Protein AF-A0A9W9E1D6-F1 (afdb_monomer_lite)

pLDDT: mean 88.67, std 10.13, range [50.69, 96.5]

Secondary structure (DSSP, 8-state):
---THHHHSPPPPHHHHHHHHH-HHHHPPPSTT-------SSHHHHHT-HHHHHHHHHHHHHHHHHHHT-SS-TT-S---HHHHHHHHHHHHHHHHHHT--

Sequence (101 aa):
RKNYQLFIRPSVSDARLKEFEQNPQAHGPKIRNTFIDKRGLTTQHLSDRPWNQQVTYIMARNAEEIVKNCKDMRFGDKMDWLALFSERIYRVYLDIIKGRP

Organism: NCBI:txid40482

Foldseek 3Di:
DQPVVLVVDDAPDPVLVVVCVVPVVVSADDQPPHHQHLPAQALVRSLPPPNNLRNLVNQLVVVVVVCVPDDPCPVPDDDPSSVVSSVVVSVSRVSSNVPDD

Radius of gyration: 14.86 Å; chains: 1; bounding box: 34×26×42 Å

Structure (mmCIF, N/CA/C/O backbone):
data_AF-A0A9W9E1D6-F1
#
_entry.id   AF-A0A9W9E1D6-F1
#
loop_
_atom_site.group_PDB
_atom_site.id
_atom_site.type_symbol
_atom_site.label_atom_id
_atom_site.label_alt_id
_atom_site.label_comp_id
_atom_site.label_asym_id
_atom_site.label_entity_id
_atom_site.label_seq_id
_atom_site.pdbx_PDB_ins_code
_atom_site.Cartn_x
_atom_site.Cartn_y
_atom_site.Cartn_z
_atom_site.occupancy
_atom_site.B_iso_or_equiv
_atom_site.auth_seq_id
_atom_site.auth_comp_id
_atom_site.auth_asym_id
_atom_site.auth_atom_id
_atom_site.pdbx_PDB_model_num
ATOM 1 N N . ARG A 1 1 ? 12.195 -12.458 9.228 1.00 50.69 1 ARG A N 1
ATOM 2 C CA . ARG A 1 1 ? 12.638 -11.345 10.109 1.00 50.69 1 ARG A CA 1
ATOM 3 C C . ARG A 1 1 ? 11.428 -10.457 10.378 1.00 50.69 1 ARG A C 1
ATOM 5 O O . ARG A 1 1 ? 10.842 -10.020 9.401 1.00 50.69 1 ARG A O 1
ATOM 12 N N . LYS A 1 2 ? 11.041 -10.228 11.642 1.00 54.22 2 LYS A N 1
ATOM 13 C CA . LYS A 1 2 ? 9.983 -9.260 11.994 1.00 54.22 2 LYS A CA 1
ATOM 14 C C . LYS A 1 2 ? 10.501 -7.846 11.722 1.00 54.22 2 LYS A C 1
ATOM 16 O O . LYS A 1 2 ? 11.585 -7.508 12.198 1.00 54.22 2 LYS A O 1
ATOM 21 N N . ASN A 1 3 ? 9.784 -7.042 10.940 1.00 62.19 3 ASN A N 1
ATOM 22 C CA . ASN A 1 3 ? 10.211 -5.678 10.637 1.00 62.19 3 ASN A CA 1
ATOM 23 C C . ASN A 1 3 ? 9.681 -4.709 11.707 1.00 62.19 3 ASN A C 1
ATOM 25 O O . ASN A 1 3 ? 8.635 -4.087 11.540 1.00 62.19 3 ASN A O 1
ATOM 29 N N . TYR A 1 4 ? 10.408 -4.592 12.826 1.00 62.62 4 TYR A N 1
ATOM 30 C CA . TYR A 1 4 ? 10.001 -3.782 13.985 1.00 62.62 4 TYR A CA 1
ATOM 31 C C . TYR A 1 4 ? 9.728 -2.303 13.653 1.00 62.62 4 TYR A C 1
ATOM 33 O O . TYR A 1 4 ? 8.931 -1.654 14.327 1.00 62.62 4 TYR A O 1
ATOM 41 N N . GLN A 1 5 ? 10.325 -1.776 12.577 1.00 62.84 5 GLN A N 1
ATOM 42 C CA . GLN A 1 5 ? 10.091 -0.402 12.125 1.00 62.84 5 GLN A CA 1
ATOM 43 C C . GLN A 1 5 ? 8.640 -0.160 11.687 1.00 62.84 5 GLN A C 1
ATOM 45 O O . GLN A 1 5 ? 8.158 0.968 11.789 1.00 62.84 5 GLN A O 1
ATOM 50 N N . LEU A 1 6 ? 7.924 -1.200 11.244 1.00 60.47 6 LEU A N 1
ATOM 51 C CA . LEU A 1 6 ? 6.517 -1.087 10.857 1.00 60.47 6 LEU A CA 1
ATOM 52 C C . LEU A 1 6 ? 5.633 -0.661 12.028 1.00 60.47 6 LEU A C 1
ATOM 54 O O . LEU A 1 6 ? 4.680 0.081 11.810 1.00 60.47 6 LEU A O 1
ATOM 58 N N . PHE A 1 7 ? 5.946 -1.085 13.253 1.00 63.34 7 PHE A N 1
ATOM 59 C CA . PHE A 1 7 ? 5.148 -0.764 14.440 1.00 63.34 7 PHE A CA 1
ATOM 60 C C . PHE A 1 7 ? 5.423 0.644 14.967 1.00 63.34 7 PHE A C 1
ATOM 62 O O . PHE A 1 7 ? 4.517 1.286 15.482 1.00 63.34 7 PHE A O 1
ATOM 69 N N . ILE A 1 8 ? 6.644 1.147 14.772 1.00 65.38 8 ILE A N 1
ATOM 70 C CA . ILE A 1 8 ? 7.071 2.473 15.244 1.00 65.38 8 ILE A CA 1
ATOM 71 C C . ILE A 1 8 ? 6.505 3.591 14.353 1.00 65.38 8 ILE A C 1
ATOM 73 O O . ILE A 1 8 ? 6.283 4.711 14.807 1.00 65.38 8 ILE A O 1
ATOM 77 N N . ARG A 1 9 ? 6.276 3.318 13.062 1.00 76.88 9 ARG A N 1
ATOM 78 C CA . ARG A 1 9 ? 5.761 4.333 12.134 1.00 76.88 9 ARG A CA 1
ATOM 79 C C . ARG A 1 9 ? 4.250 4.541 12.306 1.00 76.88 9 ARG A C 1
ATOM 81 O O . ARG A 1 9 ? 3.520 3.554 12.417 1.00 76.88 9 ARG A O 1
ATOM 88 N N . PRO A 1 10 ? 3.754 5.789 12.266 1.00 83.44 10 PRO A N 1
ATOM 89 C CA . PRO A 1 10 ? 2.324 6.060 12.364 1.00 83.44 10 PRO A CA 1
ATOM 90 C C . PRO A 1 10 ? 1.559 5.487 11.159 1.00 83.44 10 PRO A C 1
ATOM 92 O O . PRO A 1 10 ? 2.138 5.190 10.111 1.00 83.44 10 PRO A O 1
ATOM 95 N N . SER A 1 11 ? 0.248 5.309 11.324 1.00 90.69 11 SER A N 1
ATOM 96 C CA . SER A 1 11 ? -0.666 5.141 10.186 1.00 90.69 11 SER A CA 1
ATOM 97 C C . SER A 1 11 ? -0.729 6.445 9.385 1.00 90.69 11 SER A C 1
ATOM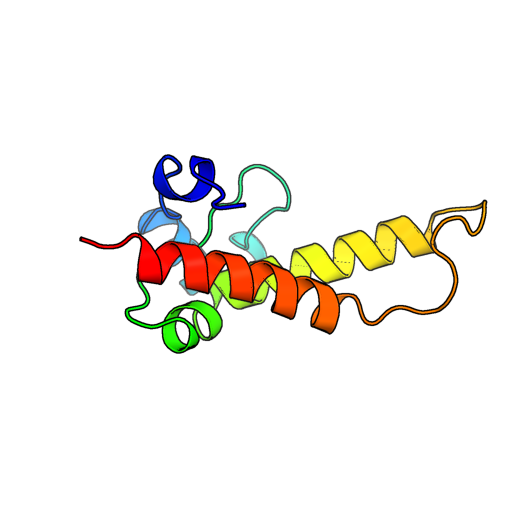 99 O O . SER A 1 11 ? -0.389 7.512 9.901 1.00 90.69 11 SER A O 1
ATOM 101 N N . VAL A 1 12 ? -1.202 6.385 8.139 1.00 92.88 12 VAL A N 1
ATOM 102 C CA . VAL A 1 12 ? -1.669 7.605 7.460 1.00 92.88 12 VAL A CA 1
ATOM 103 C C . VAL A 1 12 ? -2.746 8.290 8.316 1.00 92.88 12 VAL A C 1
ATOM 105 O O . VAL A 1 12 ? -3.544 7.611 8.967 1.00 92.88 12 VAL A O 1
ATOM 108 N N . SER A 1 13 ? -2.716 9.624 8.365 1.00 92.94 13 SER A N 1
ATOM 109 C CA . SER A 1 13 ? -3.635 10.428 9.173 1.00 92.94 13 SER A CA 1
ATOM 110 C C . SER A 1 13 ? -5.044 10.453 8.582 1.00 92.94 13 SER A C 1
ATOM 112 O O . SER A 1 13 ? -5.216 10.417 7.362 1.00 92.94 13 SER A O 1
ATOM 114 N N . ASP A 1 14 ? -6.053 10.602 9.442 1.00 93.44 14 ASP A N 1
ATOM 115 C CA . ASP A 1 14 ? -7.450 10.675 9.002 1.00 93.44 14 ASP A CA 1
ATOM 116 C C . ASP A 1 14 ? -7.724 11.887 8.104 1.00 93.44 14 ASP A C 1
ATOM 118 O O . ASP A 1 14 ? -8.480 11.773 7.145 1.00 93.44 14 ASP A O 1
ATOM 122 N N . ALA A 1 15 ? -7.059 13.023 8.343 1.00 94.06 15 ALA A N 1
ATOM 123 C CA . ALA A 1 15 ? -7.167 14.197 7.474 1.00 94.06 15 ALA A CA 1
ATOM 124 C C . ALA A 1 15 ? -6.761 13.873 6.028 1.00 94.06 15 ALA A C 1
ATOM 126 O O . ALA A 1 15 ? -7.484 14.196 5.090 1.00 94.06 15 ALA A O 1
ATOM 127 N N . ARG A 1 16 ? -5.648 13.151 5.850 1.00 93.81 16 ARG A N 1
ATOM 128 C CA . ARG A 1 16 ? -5.150 12.778 4.523 1.00 93.81 16 ARG A CA 1
ATOM 129 C C . ARG A 1 16 ? -6.031 11.732 3.846 1.00 93.81 16 ARG A C 1
ATOM 131 O O . ARG A 1 16 ? -6.199 11.761 2.633 1.00 93.81 16 ARG A O 1
ATOM 138 N N . LEU A 1 17 ? -6.606 10.823 4.629 1.00 95.50 17 LEU A N 1
ATOM 139 C CA . LEU A 1 17 ? -7.578 9.851 4.131 1.00 95.50 17 LEU A CA 1
ATOM 140 C C . LEU A 1 17 ? -8.870 10.539 3.679 1.00 95.50 17 LEU A C 1
ATOM 142 O O . LEU A 1 17 ? -9.385 10.203 2.621 1.00 95.50 17 LEU A O 1
ATOM 146 N N . LYS A 1 18 ? -9.337 11.549 4.418 1.00 95.56 18 LYS A N 1
ATOM 147 C CA . LYS A 1 18 ? -10.508 12.350 4.047 1.00 95.56 18 LYS A CA 1
ATOM 148 C C . LYS A 1 18 ? -10.276 13.155 2.766 1.00 95.56 18 LYS A C 1
ATOM 150 O O . LYS A 1 18 ? -11.138 13.173 1.895 1.00 95.56 18 LYS A O 1
ATOM 155 N N . GLU A 1 19 ? -9.114 13.791 2.624 1.00 95.81 19 GLU A N 1
ATOM 156 C CA . GLU A 1 19 ? -8.727 14.470 1.377 1.00 95.81 19 GLU A CA 1
ATOM 157 C C . GLU A 1 19 ? -8.682 13.494 0.190 1.00 95.81 19 GLU A C 1
ATOM 159 O O . GLU A 1 19 ? -9.156 13.804 -0.903 1.00 95.81 19 GLU A O 1
ATOM 164 N N . PHE A 1 20 ? -8.152 12.289 0.415 1.00 96.00 20 PHE A N 1
ATOM 165 C CA . PHE A 1 20 ? -8.125 11.230 -0.590 1.00 96.00 20 PHE A CA 1
ATOM 166 C C . PHE A 1 20 ? -9.527 10.763 -0.990 1.00 96.00 20 PHE A C 1
ATOM 168 O O . PHE A 1 20 ? -9.784 10.608 -2.177 1.00 96.00 20 PHE A O 1
ATOM 175 N N . GLU A 1 21 ? -10.441 10.581 -0.039 1.00 94.50 21 GLU A N 1
ATOM 176 C CA . GLU A 1 21 ? -11.838 10.219 -0.319 1.00 94.50 21 GLU A CA 1
ATOM 177 C C . GLU A 1 21 ? -12.562 11.290 -1.152 1.00 94.50 21 GLU A C 1
ATOM 179 O O . GLU A 1 21 ? -13.399 10.953 -1.985 1.00 94.50 21 GLU A O 1
ATOM 184 N N . GLN A 1 22 ? -12.218 12.571 -0.970 1.00 95.94 22 GLN A N 1
ATOM 185 C CA . GLN A 1 22 ? -12.792 13.680 -1.740 1.00 95.94 22 GLN A CA 1
ATOM 186 C C . GLN A 1 22 ? -12.246 13.759 -3.168 1.00 95.94 22 GLN A C 1
ATOM 188 O O . GLN A 1 22 ? -13.007 13.980 -4.109 1.00 95.94 22 GLN A O 1
ATOM 193 N N . ASN A 1 23 ? -10.930 13.614 -3.339 1.00 94.44 23 ASN A N 1
ATOM 194 C CA . ASN A 1 23 ? -10.298 13.624 -4.654 1.00 94.44 23 ASN A CA 1
ATOM 195 C C . ASN A 1 23 ? -9.069 12.691 -4.678 1.00 94.44 23 ASN A C 1
ATOM 197 O O . ASN A 1 23 ? -7.937 13.129 -4.422 1.00 94.44 23 ASN A O 1
ATOM 201 N N . PRO A 1 24 ? -9.270 11.411 -5.051 1.00 93.00 24 PRO A N 1
ATOM 202 C CA . PRO A 1 24 ? -8.207 10.409 -5.076 1.00 93.00 24 PRO A CA 1
ATOM 203 C C . PRO A 1 24 ? -7.046 10.752 -6.011 1.00 93.00 24 PRO A C 1
ATOM 205 O O . PRO A 1 24 ? -5.902 10.374 -5.751 1.00 93.00 24 PRO A O 1
ATOM 208 N N . GLN A 1 25 ? -7.326 11.471 -7.102 1.00 90.81 25 GLN A N 1
ATOM 209 C CA . GLN A 1 25 ? -6.329 11.818 -8.109 1.00 90.81 25 GLN A CA 1
ATOM 210 C C . GLN A 1 25 ? -5.356 12.887 -7.597 1.00 90.81 25 GLN A C 1
ATOM 212 O O . GLN A 1 25 ? -4.154 12.784 -7.834 1.00 90.81 25 GLN A O 1
ATOM 217 N N . ALA A 1 26 ? -5.858 13.890 -6.871 1.00 92.81 26 ALA A N 1
ATOM 218 C CA . ALA A 1 26 ? -5.034 14.967 -6.324 1.00 92.81 26 ALA A CA 1
ATOM 219 C C . ALA A 1 26 ? -4.348 14.587 -4.999 1.00 92.81 26 ALA A C 1
ATOM 221 O O . ALA A 1 26 ? -3.201 14.976 -4.763 1.00 92.81 26 ALA A O 1
ATOM 222 N N . HIS A 1 27 ? -5.024 13.806 -4.148 1.00 93.81 27 HIS A N 1
ATOM 223 C CA . HIS A 1 27 ? -4.584 13.518 -2.773 1.00 93.81 27 HIS A CA 1
ATOM 224 C C . HIS A 1 27 ? -4.135 12.066 -2.554 1.00 93.81 27 HIS A C 1
ATOM 226 O O . HIS A 1 27 ? -3.966 11.620 -1.417 1.00 93.81 27 HIS A O 1
ATOM 232 N N . GLY A 1 28 ? -3.895 11.329 -3.640 1.00 91.31 28 GLY A N 1
ATOM 233 C CA . GLY A 1 28 ? -3.373 9.968 -3.602 1.00 91.31 28 GLY A CA 1
ATOM 234 C C . GLY A 1 28 ? -2.026 9.820 -2.877 1.00 91.31 28 GLY A C 1
ATOM 235 O O . GLY A 1 28 ? -1.281 10.789 -2.660 1.00 91.31 28 GLY A O 1
ATOM 236 N N . PRO A 1 29 ? -1.668 8.582 -2.495 1.00 93.44 29 PRO A N 1
ATOM 237 C CA . PRO A 1 29 ? -0.355 8.295 -1.945 1.00 93.44 29 PRO A CA 1
ATOM 238 C C . PRO A 1 29 ? 0.749 8.658 -2.945 1.00 93.44 29 PRO A C 1
ATOM 240 O O . PRO A 1 29 ? 0.626 8.466 -4.149 1.00 93.44 29 PRO A O 1
ATOM 243 N N . LYS A 1 30 ? 1.867 9.169 -2.427 1.00 89.56 30 LYS A N 1
ATOM 244 C CA . LYS A 1 30 ? 3.095 9.416 -3.204 1.00 89.56 30 LYS A CA 1
ATOM 245 C C . LYS A 1 30 ? 4.112 8.323 -2.878 1.00 89.56 30 LYS A C 1
ATOM 247 O O . LYS A 1 30 ? 4.038 7.728 -1.814 1.00 89.56 30 LYS A O 1
ATOM 252 N N . ILE A 1 31 ? 5.103 8.057 -3.721 1.00 82.62 31 ILE A N 1
ATOM 253 C CA . ILE A 1 31 ? 6.108 7.013 -3.409 1.00 82.62 31 ILE A CA 1
ATOM 254 C C . ILE A 1 31 ? 6.883 7.364 -2.132 1.00 82.62 31 ILE A C 1
ATOM 256 O O . ILE A 1 31 ? 7.145 6.519 -1.279 1.00 82.62 31 ILE A O 1
ATOM 260 N N . ARG A 1 32 ? 7.242 8.643 -1.990 1.00 82.06 32 ARG A N 1
ATOM 261 C CA . ARG A 1 32 ? 8.004 9.148 -0.851 1.00 82.06 32 ARG A CA 1
ATOM 262 C C . ARG A 1 32 ? 7.071 9.509 0.303 1.00 82.06 32 ARG A C 1
ATOM 264 O O . ARG A 1 32 ? 6.052 10.164 0.092 1.00 82.06 32 ARG A O 1
ATOM 271 N N . ASN A 1 33 ? 7.473 9.151 1.524 1.00 80.00 33 ASN A N 1
ATOM 272 C CA . ASN A 1 33 ? 6.780 9.504 2.771 1.00 80.00 33 ASN A CA 1
ATOM 273 C C . ASN A 1 33 ? 5.302 9.070 2.808 1.00 80.00 33 ASN A C 1
ATOM 275 O O . ASN A 1 33 ? 4.440 9.802 3.300 1.00 80.00 33 ASN A O 1
ATOM 279 N N . THR A 1 34 ? 5.010 7.885 2.274 1.00 87.00 34 THR A N 1
ATOM 280 C CA . THR A 1 34 ? 3.689 7.263 2.381 1.00 87.00 34 THR A CA 1
ATOM 281 C C . THR A 1 34 ? 3.676 6.219 3.481 1.00 87.00 34 THR A C 1
ATOM 283 O O . THR A 1 34 ? 4.626 5.457 3.656 1.00 87.00 34 THR A O 1
ATOM 286 N N . PHE A 1 35 ? 2.568 6.199 4.213 1.00 90.75 35 PHE A N 1
ATOM 287 C CA . PHE A 1 35 ? 2.286 5.244 5.272 1.00 90.75 35 PHE A CA 1
ATOM 288 C C . PHE A 1 35 ? 1.103 4.367 4.867 1.00 90.75 35 PHE A C 1
ATOM 290 O O . PHE A 1 35 ? 0.240 4.791 4.099 1.00 90.75 35 PHE A O 1
ATOM 297 N N . ILE A 1 36 ? 1.073 3.148 5.396 1.00 92.62 36 ILE A N 1
ATOM 298 C CA . ILE A 1 36 ? -0.060 2.231 5.254 1.00 92.62 36 ILE A CA 1
ATOM 299 C C . ILE A 1 36 ? -1.220 2.719 6.131 1.00 92.62 36 ILE A C 1
ATOM 301 O O . ILE A 1 36 ? -0.995 3.182 7.252 1.00 92.62 36 ILE A O 1
ATOM 305 N N . ASP A 1 37 ? 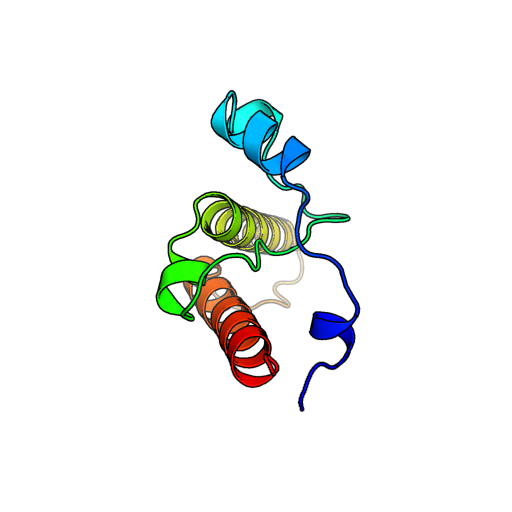-2.452 2.588 5.638 1.00 94.56 37 ASP A N 1
ATOM 306 C CA . ASP A 1 37 ? -3.659 2.703 6.458 1.00 94.56 37 ASP A CA 1
ATOM 307 C C . ASP A 1 37 ? -3.795 1.445 7.315 1.00 94.56 37 ASP A C 1
ATOM 309 O O . ASP A 1 37 ? -4.066 0.356 6.805 1.00 94.56 37 ASP A O 1
ATOM 313 N N . LYS A 1 38 ? -3.578 1.595 8.624 1.00 93.00 38 LYS A N 1
ATOM 314 C CA . LYS A 1 38 ? -3.562 0.492 9.596 1.00 93.00 38 LYS A CA 1
ATOM 315 C C . LYS A 1 38 ? -4.912 0.241 10.268 1.00 93.00 38 LYS A C 1
ATOM 317 O O . LYS A 1 38 ? -4.974 -0.576 11.184 1.00 93.00 38 LYS A O 1
ATOM 322 N N . ARG A 1 39 ? -5.987 0.920 9.860 1.00 91.62 39 ARG A N 1
ATOM 323 C CA . ARG A 1 39 ? -7.294 0.865 10.543 1.00 91.62 39 ARG A CA 1
ATOM 324 C C . ARG A 1 39 ? -8.086 -0.436 10.296 1.00 91.62 39 ARG A C 1
ATOM 326 O O . ARG A 1 39 ? -9.119 -0.637 10.919 1.00 91.62 39 ARG A O 1
ATOM 333 N N . GLY A 1 40 ? -7.657 -1.312 9.382 1.00 91.19 40 GLY A N 1
ATOM 334 C CA . GLY A 1 40 ? -8.355 -2.574 9.081 1.00 91.19 40 GLY A CA 1
ATOM 335 C C . GLY A 1 40 ? -8.148 -3.648 10.155 1.00 91.19 40 GLY A C 1
ATOM 336 O O . GLY A 1 40 ? -7.022 -3.877 10.582 1.00 91.19 40 GLY A O 1
ATOM 337 N N . LEU A 1 41 ? -9.209 -4.327 10.599 1.00 92.69 41 LEU A N 1
ATOM 338 C CA . LEU A 1 41 ? -9.132 -5.329 11.682 1.00 92.69 41 LEU A CA 1
ATOM 339 C C . LEU A 1 41 ? -8.455 -6.653 11.285 1.00 92.69 41 LEU A C 1
ATOM 341 O O . LEU A 1 41 ? -7.873 -7.314 12.137 1.00 92.69 41 LEU A O 1
ATOM 345 N N . THR A 1 42 ? -8.478 -6.999 10.002 1.00 95.38 42 THR A N 1
ATOM 346 C CA . THR A 1 42 ? -7.871 -8.210 9.431 1.00 95.38 42 THR A CA 1
ATOM 347 C C . THR A 1 42 ? -6.922 -7.835 8.294 1.00 95.38 42 THR A C 1
ATOM 349 O O . THR A 1 42 ? -6.949 -6.703 7.804 1.00 95.38 42 THR A O 1
ATOM 352 N N . THR A 1 43 ? -6.083 -8.770 7.839 1.00 94.69 43 THR A N 1
ATOM 353 C CA . THR A 1 43 ? -5.251 -8.545 6.643 1.00 94.69 43 THR A CA 1
ATOM 354 C C . THR A 1 43 ? -6.100 -8.281 5.407 1.00 94.69 43 THR A C 1
ATOM 356 O O . THR A 1 43 ? -5.736 -7.425 4.607 1.00 94.69 43 THR A O 1
ATOM 359 N N . GLN A 1 44 ? -7.257 -8.940 5.303 1.00 95.62 44 GLN A N 1
ATOM 360 C CA . GLN A 1 44 ? -8.238 -8.689 4.254 1.00 95.62 44 GLN A CA 1
ATOM 361 C C . GLN A 1 44 ? -8.765 -7.249 4.319 1.00 95.62 44 GLN A C 1
ATOM 363 O O . GLN A 1 44 ? -8.634 -6.514 3.351 1.00 95.62 44 GLN A O 1
ATOM 368 N N . HIS A 1 45 ? -9.217 -6.778 5.490 1.00 96.50 45 HIS A N 1
ATOM 369 C CA . HIS A 1 45 ? -9.657 -5.385 5.646 1.00 96.50 45 HIS A CA 1
ATOM 370 C C . HIS A 1 45 ? -8.559 -4.374 5.310 1.00 96.50 45 HIS A C 1
ATOM 372 O O . HIS A 1 45 ? -8.859 -3.313 4.776 1.00 96.50 45 HIS A O 1
ATOM 378 N N . LEU A 1 46 ? -7.296 -4.666 5.646 1.00 95.94 46 LEU A N 1
ATOM 379 C CA . LEU A 1 46 ? -6.166 -3.813 5.273 1.00 95.94 46 LEU A CA 1
ATOM 380 C C . LEU A 1 46 ? -5.934 -3.815 3.757 1.00 95.94 46 LEU A C 1
ATOM 382 O O . LEU A 1 46 ? -5.679 -2.751 3.198 1.00 95.94 46 LEU A O 1
ATOM 386 N N . SER A 1 47 ? -6.053 -4.973 3.107 1.00 95.75 47 SER A N 1
ATOM 387 C CA . SER A 1 47 ? -5.934 -5.122 1.653 1.00 95.75 47 SER A CA 1
ATOM 388 C C . SER A 1 47 ? -7.061 -4.422 0.892 1.00 95.75 47 SER A C 1
ATOM 390 O O . SER A 1 47 ? -6.827 -3.867 -0.177 1.00 95.75 47 SER A O 1
ATOM 392 N N . ASP A 1 48 ? -8.265 -4.398 1.459 1.00 96.19 48 ASP A N 1
ATOM 393 C CA . ASP A 1 48 ? -9.449 -3.808 0.829 1.00 96.19 48 ASP A CA 1
ATOM 394 C C . ASP A 1 48 ? -9.551 -2.292 1.041 1.00 96.19 48 ASP A C 1
ATOM 396 O O . ASP A 1 48 ? -10.424 -1.636 0.473 1.00 96.19 48 ASP A O 1
ATOM 400 N N . ARG A 1 49 ? -8.659 -1.691 1.844 1.00 94.94 49 ARG A N 1
ATOM 401 C CA . ARG A 1 49 ? -8.624 -0.232 2.009 1.00 94.94 49 ARG A CA 1
ATOM 402 C C . ARG A 1 49 ? -8.241 0.435 0.676 1.00 94.94 49 ARG A C 1
ATOM 404 O O . ARG A 1 49 ? -7.130 0.192 0.197 1.00 94.94 49 ARG A O 1
ATOM 411 N N . PRO A 1 50 ? -9.042 1.388 0.157 1.00 96.31 50 PRO A N 1
ATOM 412 C CA . PRO A 1 50 ? -8.732 2.089 -1.095 1.00 96.31 50 PRO A CA 1
ATOM 413 C C . PRO A 1 50 ? -7.351 2.762 -1.104 1.00 96.31 50 PRO A C 1
ATOM 415 O O . PRO A 1 50 ? -6.606 2.662 -2.077 1.00 96.31 50 PRO A O 1
ATOM 418 N N . TRP A 1 51 ? -6.959 3.383 0.016 1.00 96.50 51 TRP A N 1
ATOM 419 C CA . TRP A 1 51 ? -5.623 3.969 0.174 1.00 96.50 51 TRP A CA 1
ATOM 420 C C . TRP A 1 51 ? -4.517 2.932 -0.052 1.00 96.50 51 TRP A C 1
ATOM 422 O O . TRP A 1 51 ? -3.585 3.159 -0.815 1.00 96.50 51 TRP A O 1
ATOM 432 N N . ASN A 1 52 ? -4.637 1.769 0.585 1.00 96.25 52 ASN A N 1
ATOM 433 C CA . ASN A 1 52 ? -3.638 0.705 0.544 1.00 96.25 52 ASN A CA 1
ATOM 434 C C . ASN A 1 52 ? -3.547 0.028 -0.833 1.00 96.25 52 ASN A C 1
ATOM 436 O O . ASN A 1 52 ? -2.443 -0.286 -1.290 1.00 96.25 52 ASN A O 1
ATOM 440 N N . GLN A 1 53 ? -4.680 -0.133 -1.520 1.00 96.25 53 GLN A N 1
ATOM 441 C CA . GLN A 1 53 ? -4.716 -0.575 -2.916 1.00 96.25 53 GLN A CA 1
ATOM 442 C C . GLN A 1 53 ? -3.955 0.409 -3.813 1.00 96.25 53 GLN A C 1
ATOM 444 O O . GLN A 1 53 ? -3.084 0.001 -4.584 1.00 96.25 53 GLN A O 1
ATOM 449 N N . GLN A 1 54 ? -4.188 1.713 -3.634 1.00 96.06 54 GLN A N 1
ATOM 450 C CA . GLN A 1 54 ? -3.506 2.751 -4.402 1.00 96.06 54 GLN A CA 1
ATOM 451 C C . GLN A 1 54 ? -1.999 2.813 -4.108 1.00 96.06 54 GLN A C 1
ATOM 453 O O . GLN A 1 54 ? -1.205 3.011 -5.028 1.00 96.06 54 GLN A O 1
ATOM 458 N N . VAL A 1 55 ? -1.575 2.598 -2.854 1.00 95.44 55 VAL A N 1
ATOM 459 C CA . VAL A 1 55 ? -0.146 2.469 -2.506 1.00 95.44 55 VAL A CA 1
ATOM 460 C C . VAL A 1 55 ? 0.498 1.339 -3.306 1.00 95.44 55 VAL A C 1
ATOM 462 O O . VAL A 1 55 ? 1.539 1.543 -3.932 1.00 95.44 55 VAL A O 1
ATOM 465 N N . THR A 1 56 ? -0.131 0.164 -3.306 1.00 95.94 56 THR A N 1
ATOM 466 C CA . THR A 1 56 ? 0.381 -1.028 -3.993 1.00 95.94 56 THR A CA 1
ATOM 467 C C . THR A 1 56 ? 0.467 -0.798 -5.499 1.00 95.94 56 THR A C 1
ATOM 469 O O . THR A 1 56 ? 1.509 -1.058 -6.104 1.00 95.94 56 THR A O 1
ATOM 472 N N . TYR A 1 57 ? -0.584 -0.225 -6.090 1.00 95.69 57 TYR A N 1
ATOM 473 C CA . TYR A 1 57 ? -0.622 0.121 -7.507 1.00 95.69 57 TYR A CA 1
ATOM 474 C C . TYR A 1 57 ? 0.504 1.087 -7.898 1.00 95.69 57 TYR A C 1
ATOM 476 O O . TYR A 1 57 ? 1.259 0.814 -8.829 1.00 95.69 57 TYR A O 1
ATOM 484 N N . ILE A 1 58 ? 0.678 2.189 -7.161 1.00 94.62 58 ILE A N 1
ATOM 485 C CA . ILE A 1 58 ? 1.715 3.183 -7.467 1.00 94.62 58 ILE A CA 1
ATOM 486 C C . ILE A 1 58 ? 3.114 2.579 -7.326 1.00 94.62 58 ILE A C 1
ATOM 488 O O . ILE A 1 58 ? 3.973 2.854 -8.163 1.00 94.62 58 ILE A O 1
ATOM 492 N N . MET A 1 59 ? 3.363 1.741 -6.316 1.00 93.69 59 MET A N 1
ATOM 493 C CA . MET A 1 59 ? 4.652 1.052 -6.179 1.00 93.69 59 MET A CA 1
ATOM 494 C C . MET A 1 59 ? 4.939 0.134 -7.370 1.00 93.69 59 MET A C 1
ATOM 496 O O . MET A 1 59 ? 6.034 0.195 -7.930 1.00 93.69 59 MET A O 1
ATOM 500 N N . ALA A 1 60 ? 3.951 -0.660 -7.791 1.00 94.81 60 ALA A N 1
ATOM 501 C CA . ALA A 1 60 ? 4.083 -1.551 -8.937 1.00 94.81 60 ALA A CA 1
ATOM 502 C C . ALA A 1 60 ? 4.360 -0.777 -10.234 1.00 94.81 60 ALA A C 1
ATOM 504 O O . ALA A 1 60 ? 5.312 -1.096 -10.944 1.00 94.81 60 ALA A O 1
ATOM 505 N N . ARG A 1 61 ? 3.596 0.291 -10.501 1.00 94.69 61 ARG A N 1
ATOM 506 C CA . ARG A 1 61 ? 3.792 1.155 -11.676 1.00 94.69 61 ARG A CA 1
ATOM 507 C C . ARG A 1 61 ? 5.167 1.808 -11.700 1.00 94.69 61 ARG A C 1
ATOM 509 O O . ARG A 1 61 ? 5.797 1.856 -12.747 1.00 94.69 61 ARG A O 1
ATOM 516 N N . ASN A 1 62 ? 5.663 2.260 -10.551 1.00 93.50 62 ASN A N 1
ATOM 517 C CA . ASN A 1 62 ? 6.995 2.854 -10.480 1.00 93.50 62 ASN A CA 1
ATOM 518 C C . ASN A 1 62 ? 8.108 1.835 -10.699 1.00 93.50 62 ASN A C 1
ATOM 520 O O . ASN A 1 62 ? 9.089 2.145 -11.366 1.00 93.50 62 ASN A O 1
ATOM 524 N N . ALA A 1 63 ? 7.972 0.620 -10.168 1.00 91.94 63 ALA A N 1
ATOM 525 C CA . ALA A 1 63 ? 8.931 -0.441 -10.453 1.00 91.94 63 ALA A CA 1
ATOM 526 C C . ALA A 1 63 ? 8.942 -0.791 -11.947 1.00 91.94 63 ALA A C 1
ATOM 528 O O . ALA A 1 63 ? 10.011 -0.868 -12.550 1.00 91.94 63 ALA A O 1
ATOM 529 N N . GLU A 1 64 ? 7.761 -0.911 -12.557 1.00 92.81 64 GLU A N 1
ATOM 530 C CA . GLU A 1 64 ? 7.613 -1.127 -13.995 1.00 92.81 64 GLU A CA 1
ATOM 531 C C . GLU A 1 64 ? 8.283 -0.011 -14.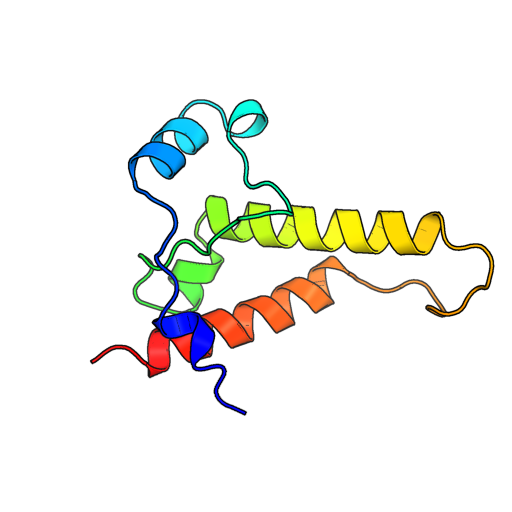811 1.00 92.81 64 GLU A C 1
ATOM 533 O O . GLU A 1 64 ? 9.044 -0.296 -15.734 1.00 92.81 64 GLU A O 1
ATOM 538 N N . GLU A 1 65 ? 8.069 1.257 -14.448 1.00 92.12 65 GLU A N 1
ATOM 539 C CA . GLU A 1 65 ? 8.703 2.405 -15.103 1.00 92.12 65 GLU A CA 1
ATOM 540 C C . GLU A 1 65 ? 10.226 2.424 -14.932 1.00 92.12 65 GLU A C 1
ATOM 542 O O . GLU A 1 65 ? 10.945 2.709 -15.891 1.00 92.12 65 GLU A O 1
ATOM 547 N N . ILE A 1 66 ? 10.741 2.096 -13.744 1.00 91.06 66 ILE A N 1
ATOM 548 C CA . ILE A 1 66 ? 12.187 2.008 -13.495 1.00 91.06 66 ILE A CA 1
ATOM 549 C C . ILE A 1 66 ? 12.812 0.942 -14.395 1.00 91.06 66 ILE A C 1
ATOM 551 O O . ILE A 1 66 ? 13.824 1.207 -15.044 1.00 91.06 66 ILE A O 1
ATOM 555 N N . VAL A 1 67 ? 12.207 -0.247 -14.463 1.00 91.06 67 VAL A N 1
ATOM 556 C CA . VAL A 1 67 ? 12.730 -1.350 -15.276 1.00 91.06 67 VAL A CA 1
ATOM 557 C C . VAL A 1 67 ? 12.615 -1.047 -16.765 1.00 91.06 67 VAL A C 1
ATOM 559 O O . VAL A 1 67 ? 13.586 -1.246 -17.490 1.00 91.06 67 VAL A O 1
ATOM 562 N N . LYS A 1 68 ? 11.491 -0.481 -17.218 1.00 89.12 68 LYS A N 1
ATOM 563 C CA . LYS A 1 68 ? 11.297 -0.069 -18.617 1.00 89.12 68 LYS A CA 1
ATOM 564 C C . LYS A 1 68 ? 12.361 0.926 -19.090 1.00 89.12 68 LYS A C 1
ATOM 566 O O . LYS A 1 68 ? 12.767 0.882 -20.246 1.00 89.12 68 LYS A O 1
ATOM 571 N N . ASN A 1 69 ? 12.802 1.824 -18.210 1.00 90.62 69 ASN A N 1
ATOM 572 C CA . ASN A 1 69 ? 13.816 2.833 -18.523 1.00 90.62 69 ASN A CA 1
ATOM 573 C C . ASN A 1 69 ? 15.257 2.354 -18.261 1.00 90.62 69 ASN A C 1
ATOM 575 O O . ASN A 1 69 ? 16.211 3.108 -18.471 1.00 90.62 69 ASN A O 1
ATOM 579 N N . CYS A 1 70 ? 15.439 1.114 -17.802 1.00 88.44 70 CYS A N 1
ATOM 580 C CA . CYS A 1 70 ? 16.747 0.545 -17.526 1.00 88.44 70 CYS A CA 1
ATOM 581 C C . CYS A 1 70 ? 17.364 -0.048 -18.801 1.00 88.44 70 CYS A C 1
ATOM 583 O O . CYS A 1 70 ? 16.758 -0.880 -19.469 1.00 88.44 70 CYS A O 1
ATOM 585 N N . LYS A 1 71 ? 18.586 0.375 -19.147 1.00 84.38 71 LYS A N 1
ATOM 586 C CA . LYS A 1 71 ? 19.227 0.025 -20.429 1.00 84.38 71 LYS A CA 1
ATOM 587 C C . LYS A 1 71 ? 20.001 -1.295 -20.425 1.00 84.38 71 LYS A C 1
ATOM 589 O O . LYS A 1 71 ? 20.322 -1.796 -21.493 1.00 84.38 71 LYS A O 1
ATOM 594 N N . ASP A 1 72 ? 20.338 -1.840 -19.261 1.00 83.94 72 ASP A N 1
ATOM 595 C CA . ASP A 1 72 ? 21.303 -2.943 -19.136 1.00 83.94 72 ASP A CA 1
ATOM 596 C C . ASP A 1 72 ? 20.671 -4.294 -18.773 1.00 83.94 72 ASP A C 1
ATOM 598 O O . ASP A 1 72 ? 21.365 -5.192 -18.309 1.00 83.94 72 ASP A O 1
ATOM 602 N N . MET A 1 73 ? 19.359 -4.448 -18.988 1.00 78.31 73 MET A N 1
ATOM 603 C CA . MET A 1 73 ? 18.600 -5.698 -18.801 1.00 78.31 73 MET A CA 1
ATOM 604 C C . MET A 1 73 ? 18.786 -6.385 -17.432 1.00 78.31 73 MET A C 1
ATOM 606 O O . MET A 1 73 ? 18.398 -7.538 -17.259 1.00 78.31 73 MET A O 1
ATOM 610 N N . ARG A 1 74 ? 19.316 -5.681 -16.419 1.00 84.31 74 ARG A N 1
ATOM 611 C CA . ARG A 1 74 ? 19.664 -6.249 -15.102 1.00 84.31 74 ARG A CA 1
ATOM 612 C C . ARG A 1 74 ? 18.477 -6.839 -14.331 1.00 84.31 74 ARG A C 1
ATOM 614 O O . ARG A 1 74 ? 18.672 -7.558 -13.357 1.00 84.31 74 ARG A O 1
ATOM 621 N N . PHE A 1 75 ? 17.257 -6.488 -14.728 1.00 81.19 75 PHE A N 1
ATOM 622 C CA . PHE A 1 75 ? 16.015 -6.924 -14.093 1.00 81.19 75 PHE A CA 1
ATOM 623 C C . PHE A 1 75 ? 15.370 -8.140 -14.779 1.00 81.19 75 PHE A C 1
ATOM 625 O O . PHE A 1 75 ? 14.374 -8.643 -14.266 1.00 81.19 75 PHE A O 1
ATOM 632 N N . GLY A 1 76 ? 15.953 -8.639 -15.876 1.00 77.38 76 GLY A N 1
ATOM 633 C CA . GLY A 1 76 ? 15.468 -9.819 -16.592 1.00 77.38 76 GLY A CA 1
ATOM 634 C C . GLY A 1 76 ? 14.146 -9.598 -17.335 1.00 77.38 76 GLY A C 1
ATOM 635 O O . GLY A 1 76 ? 13.841 -8.487 -17.772 1.00 77.38 76 GLY A O 1
ATOM 636 N N . ASP A 1 77 ? 13.390 -10.687 -17.496 1.00 71.06 77 ASP A N 1
ATOM 637 C CA . ASP A 1 77 ? 12.148 -10.744 -18.273 1.00 71.06 77 ASP A CA 1
ATOM 638 C C . ASP A 1 77 ? 10.962 -10.012 -17.622 1.00 71.06 77 ASP A C 1
ATOM 640 O O . ASP A 1 77 ? 10.997 -9.556 -16.476 1.00 71.06 77 ASP A O 1
ATOM 644 N N . LYS A 1 78 ? 9.862 -9.926 -18.383 1.00 76.62 78 LYS A N 1
ATOM 645 C CA . LYS A 1 78 ? 8.594 -9.320 -17.966 1.00 76.62 78 LYS A CA 1
ATOM 646 C C . LYS A 1 78 ? 8.119 -9.898 -16.625 1.00 76.62 78 LYS A C 1
ATOM 648 O O . LYS A 1 78 ? 7.773 -11.071 -16.526 1.00 76.62 78 LYS A O 1
ATOM 653 N N . MET A 1 79 ? 8.040 -9.032 -15.619 1.00 87.12 79 MET A N 1
ATOM 654 C CA . MET A 1 79 ? 7.596 -9.360 -14.267 1.00 87.12 79 MET A CA 1
ATOM 655 C C . MET A 1 79 ? 6.198 -8.797 -13.998 1.00 87.12 79 MET A C 1
ATOM 657 O O . MET A 1 79 ? 5.898 -7.660 -14.368 1.00 87.12 79 MET A O 1
ATOM 661 N N . ASP A 1 80 ? 5.354 -9.570 -13.314 1.00 92.50 80 ASP A N 1
ATOM 662 C CA . ASP A 1 80 ? 4.106 -9.054 -12.748 1.00 92.50 80 ASP A CA 1
ATOM 663 C C . ASP A 1 80 ? 4.408 -8.279 -11.457 1.00 92.50 80 ASP A C 1
ATOM 665 O O . ASP A 1 80 ? 4.426 -8.814 -10.343 1.00 92.50 80 ASP A O 1
ATOM 669 N N . TRP A 1 81 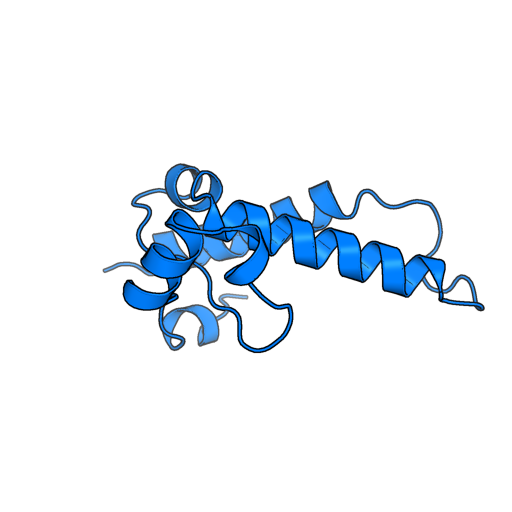? 4.700 -6.990 -11.626 1.00 93.81 81 TRP A N 1
ATOM 670 C CA . TRP A 1 81 ? 5.000 -6.089 -10.518 1.00 93.81 81 TRP A CA 1
ATOM 671 C C . TRP A 1 81 ? 3.831 -5.959 -9.547 1.00 93.81 81 TRP A C 1
ATOM 673 O O . TRP A 1 81 ? 4.056 -5.851 -8.342 1.00 93.81 81 TRP A O 1
ATOM 683 N N . LEU A 1 82 ? 2.591 -5.984 -10.041 1.00 95.25 82 LEU A N 1
ATOM 684 C CA . LEU A 1 82 ? 1.427 -5.825 -9.181 1.00 95.25 82 LEU A CA 1
ATOM 685 C C . LEU A 1 82 ? 1.279 -7.030 -8.257 1.00 95.25 82 LEU A C 1
ATOM 687 O O . LEU A 1 82 ? 1.116 -6.837 -7.051 1.00 95.25 82 LEU A O 1
ATOM 691 N N . ALA A 1 83 ? 1.410 -8.249 -8.783 1.00 94.81 83 ALA A N 1
ATOM 692 C CA . ALA A 1 83 ? 1.394 -9.462 -7.971 1.00 94.81 83 ALA A CA 1
ATOM 693 C C . ALA A 1 83 ? 2.531 -9.461 -6.934 1.00 94.81 83 ALA A C 1
ATOM 695 O O . ALA A 1 83 ? 2.287 -9.682 -5.745 1.00 94.81 83 ALA A O 1
ATOM 696 N N . LEU A 1 84 ? 3.758 -9.122 -7.351 1.00 94.25 84 LEU A N 1
ATOM 697 C CA . LEU A 1 84 ? 4.921 -9.091 -6.460 1.00 94.25 84 LEU A CA 1
ATOM 698 C C . LEU A 1 84 ? 4.759 -8.074 -5.323 1.00 94.25 84 LEU A C 1
ATOM 700 O O . LEU A 1 84 ? 5.050 -8.382 -4.162 1.00 94.25 84 LEU A O 1
ATOM 704 N N . PHE A 1 85 ? 4.311 -6.854 -5.628 1.00 94.75 85 PHE A N 1
ATOM 705 C CA . PHE A 1 85 ? 4.095 -5.841 -4.597 1.00 94.75 85 PHE A CA 1
ATOM 706 C C . PHE A 1 85 ? 2.894 -6.173 -3.717 1.00 94.75 85 PHE A C 1
ATOM 708 O O . PHE A 1 85 ? 2.993 -5.983 -2.506 1.00 94.75 85 PHE A O 1
ATOM 715 N N . SER A 1 86 ? 1.820 -6.738 -4.272 1.00 95.62 86 SER A N 1
ATOM 716 C CA . SER A 1 86 ? 0.666 -7.196 -3.489 1.00 95.62 86 SER A CA 1
ATOM 717 C C . SER A 1 86 ? 1.082 -8.240 -2.455 1.00 95.62 86 SER A C 1
ATOM 719 O O . SER A 1 86 ? 0.766 -8.097 -1.276 1.00 95.62 86 SER A O 1
ATOM 721 N N . GLU A 1 87 ? 1.882 -9.234 -2.848 1.00 95.69 87 GLU A N 1
ATOM 722 C CA . GLU A 1 87 ? 2.390 -10.249 -1.921 1.00 95.69 87 GLU A CA 1
ATOM 723 C C . GLU A 1 87 ? 3.282 -9.633 -0.828 1.00 95.69 87 GLU A C 1
ATOM 725 O O . GLU A 1 87 ? 3.133 -9.918 0.365 1.00 95.69 87 GLU A O 1
ATOM 730 N N . ARG A 1 88 ? 4.213 -8.749 -1.213 1.00 93.56 88 ARG A N 1
ATOM 731 C CA . ARG A 1 88 ? 5.129 -8.101 -0.261 1.00 93.56 88 ARG A CA 1
ATOM 732 C C . ARG A 1 88 ? 4.394 -7.215 0.737 1.00 93.56 88 ARG A C 1
ATOM 734 O O . ARG A 1 88 ? 4.716 -7.239 1.925 1.00 93.56 88 ARG A O 1
ATOM 741 N N . ILE A 1 89 ? 3.414 -6.452 0.272 1.00 93.50 89 ILE A N 1
ATOM 742 C CA . ILE A 1 89 ? 2.592 -5.584 1.110 1.00 93.50 89 ILE A CA 1
ATOM 743 C C . ILE A 1 89 ? 1.643 -6.414 1.989 1.00 93.50 89 ILE A C 1
ATOM 745 O O . ILE A 1 89 ? 1.470 -6.099 3.166 1.00 93.50 89 ILE A O 1
ATOM 749 N N . TYR A 1 90 ? 1.131 -7.547 1.507 1.00 95.06 90 TYR A N 1
ATOM 750 C CA . TYR A 1 90 ? 0.347 -8.467 2.332 1.00 95.06 90 TYR A CA 1
ATOM 751 C C . TYR A 1 90 ? 1.141 -9.003 3.535 1.00 95.06 90 TYR A C 1
ATOM 753 O O . TYR A 1 90 ? 0.625 -9.078 4.652 1.00 95.06 90 TYR A O 1
ATOM 761 N N . ARG A 1 91 ? 2.436 -9.301 3.357 1.00 93.50 91 ARG A N 1
ATOM 762 C CA . ARG A 1 91 ? 3.323 -9.676 4.477 1.00 93.50 91 ARG A CA 1
ATOM 763 C C . ARG A 1 91 ? 3.455 -8.553 5.514 1.00 93.50 91 ARG A C 1
ATOM 765 O O . ARG A 1 91 ? 3.498 -8.837 6.708 1.00 93.50 91 ARG A O 1
ATOM 772 N N . VAL A 1 92 ? 3.450 -7.290 5.081 1.00 91.94 92 VAL A N 1
ATOM 773 C CA . VAL A 1 92 ? 3.401 -6.126 5.984 1.00 91.94 92 VAL A CA 1
ATOM 774 C C . VAL A 1 92 ? 2.081 -6.087 6.759 1.00 91.94 92 VAL A C 1
ATOM 776 O O . VAL A 1 92 ? 2.094 -5.820 7.960 1.00 91.94 92 VAL A O 1
ATOM 779 N N . TYR A 1 93 ? 0.948 -6.397 6.123 1.00 94.06 93 TYR A N 1
ATOM 780 C CA . TYR A 1 93 ? -0.339 -6.496 6.821 1.00 94.06 93 TYR A CA 1
ATOM 781 C C . TYR A 1 93 ? -0.339 -7.608 7.866 1.00 94.06 93 TYR A C 1
ATOM 783 O O . TYR A 1 93 ? -0.812 -7.387 8.978 1.00 94.06 93 TYR A O 1
ATOM 791 N N . LEU A 1 94 ? 0.228 -8.777 7.550 1.00 92.94 94 LEU A N 1
ATOM 792 C CA . LEU A 1 94 ? 0.380 -9.867 8.518 1.00 92.94 94 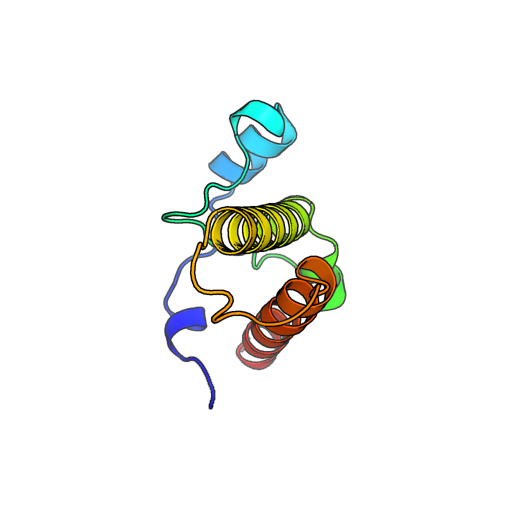LEU A CA 1
ATOM 793 C C . LEU A 1 94 ? 1.182 -9.425 9.743 1.00 92.94 94 LEU A C 1
ATOM 795 O O . LEU A 1 94 ? 0.770 -9.714 10.866 1.00 92.94 94 LEU A O 1
ATOM 799 N N . ASP A 1 95 ? 2.293 -8.716 9.537 1.00 90.50 95 ASP A N 1
ATOM 800 C CA . ASP A 1 95 ? 3.088 -8.168 10.635 1.00 90.50 95 ASP A CA 1
ATOM 801 C C . ASP A 1 95 ? 2.258 -7.180 11.471 1.00 90.50 95 ASP A C 1
ATOM 803 O O . ASP A 1 95 ? 2.223 -7.311 12.693 1.00 90.50 95 ASP A O 1
ATOM 807 N N . ILE A 1 96 ? 1.526 -6.254 10.835 1.00 89.50 96 ILE A N 1
ATOM 808 C CA . ILE A 1 96 ? 0.646 -5.294 11.527 1.00 89.50 96 ILE A CA 1
ATOM 809 C C . ILE A 1 96 ? -0.387 -6.012 12.400 1.00 89.50 96 ILE A C 1
ATOM 811 O O . ILE A 1 96 ? -0.524 -5.659 13.567 1.00 89.50 96 ILE A O 1
ATOM 815 N N . ILE A 1 97 ? -1.101 -7.005 11.858 1.00 91.88 97 ILE A N 1
ATOM 816 C CA . ILE A 1 97 ? -2.139 -7.738 12.597 1.00 91.88 97 ILE A CA 1
ATOM 817 C C . ILE A 1 97 ? -1.532 -8.528 13.759 1.00 91.88 97 ILE A C 1
ATOM 819 O O . ILE A 1 97 ? -2.048 -8.463 14.869 1.00 91.88 97 ILE A O 1
ATOM 823 N N . LYS A 1 98 ? -0.416 -9.231 13.534 1.00 89.31 98 LYS A N 1
ATOM 824 C CA . LYS A 1 98 ? 0.249 -10.046 14.566 1.00 89.31 98 LYS A CA 1
ATOM 825 C C . LYS A 1 98 ? 0.898 -9.231 15.681 1.00 89.31 98 LYS A C 1
ATOM 827 O O . LYS A 1 98 ? 1.200 -9.795 16.725 1.00 89.31 98 LYS A O 1
ATOM 832 N N . GLY A 1 99 ? 1.2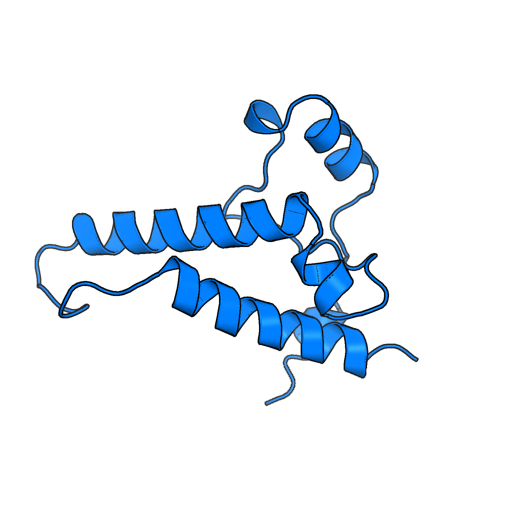00 -7.959 15.437 1.00 84.00 99 GLY A N 1
ATOM 833 C CA . GLY A 1 99 ? 1.792 -7.074 16.439 1.00 84.00 99 GLY A CA 1
ATOM 834 C C . GLY A 1 99 ? 0.788 -6.182 17.161 1.00 84.00 99 GLY A C 1
ATOM 835 O O . GLY A 1 99 ? 1.216 -5.277 17.873 1.00 84.00 99 GLY A O 1
ATOM 836 N N . ARG A 1 100 ? -0.520 -6.389 16.967 1.00 83.31 100 ARG A N 1
ATOM 837 C CA . ARG A 1 100 ? -1.529 -5.761 17.824 1.00 83.31 100 ARG A CA 1
ATOM 838 C C . ARG A 1 100 ? -1.515 -6.414 19.214 1.00 83.31 100 ARG A C 1
ATOM 840 O O . ARG A 1 100 ? -1.279 -7.621 19.269 1.00 83.31 100 ARG A O 1
ATOM 847 N N . PRO A 1 101 ? -1.715 -5.630 20.291 1.00 69.31 101 PRO A N 1
ATOM 848 C CA . PRO A 1 101 ? -1.901 -6.162 21.639 1.00 69.31 101 PRO A CA 1
ATOM 849 C C . PRO A 1 101 ? -3.081 -7.130 21.724 1.00 69.31 101 PRO A C 1
ATOM 851 O O . PRO A 1 101 ? -4.069 -6.909 20.983 1.00 69.31 101 PRO A O 1
#